Protein AF-A0A3E0NEU6-F1 (afdb_monomer_lite)

Radius of gyration: 16.64 Å; chains: 1; bounding box: 45×37×41 Å

pLDDT: mean 93.15, std 7.24, range [51.16, 98.06]

Foldseek 3Di:
DPPDPVVVVVVVVLVVQQVQLVVLQFQSVVLVVVLVVCVVVCCPDPQNVCVVVVHPRPDCPCVCSRNNNVCVVVVVRGRCVVVVVVVVVVVVD

Secondary structure (DSSP, 8-state):
-TT-HHHHHHHHHHHHHHHHHHHTTB-HHHHHHHHHHHGGGGTTSHHHHHHHTT------TTGGGSHHHHHHH-GGGB--HHHHHHHHHHH--

Sequence (93 aa):
FVGSPKGGRGAAIMYSLLSSAKANGVEPFAWLRDLFTQLPYQRDGEAFAQAHQGAPVSSAELDELLPDRWLQANPACAWKIDEIRRAERKRYE

Structure (mmCIF, N/CA/C/O backbone):
data_AF-A0A3E0NEU6-F1
#
_entry.id   AF-A0A3E0NEU6-F1
#
loop_
_atom_site.group_PDB
_atom_site.id
_atom_site.type_symbol
_atom_site.label_atom_id
_atom_site.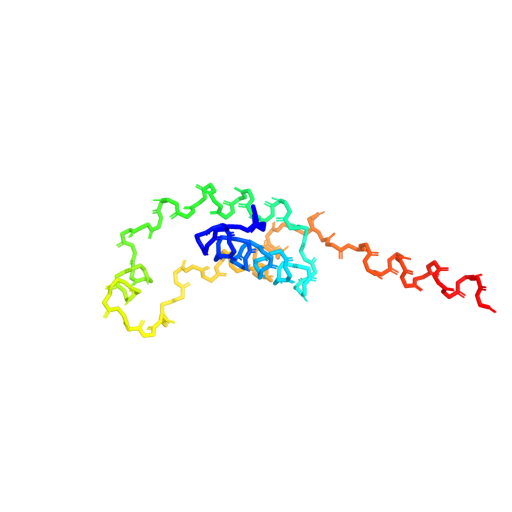label_alt_id
_atom_site.label_comp_id
_atom_site.label_asym_id
_atom_site.label_entity_id
_atom_site.label_seq_id
_atom_site.pdbx_PDB_ins_code
_atom_site.Cartn_x
_atom_site.Cartn_y
_atom_site.Cartn_z
_atom_site.occupancy
_atom_site.B_iso_or_equiv
_atom_site.auth_seq_id
_atom_site.auth_comp_id
_atom_site.auth_asym_id
_atom_site.auth_atom_id
_atom_site.pdbx_PDB_model_num
ATOM 1 N N . PHE A 1 1 ? 0.598 21.603 2.653 1.00 52.72 1 PHE A N 1
ATOM 2 C CA . PHE A 1 1 ? 1.444 20.401 2.834 1.00 52.72 1 PHE A CA 1
ATOM 3 C C . PHE A 1 1 ? 2.613 20.747 3.744 1.00 52.72 1 PHE A C 1
ATOM 5 O O . PHE A 1 1 ? 2.675 20.219 4.844 1.00 52.72 1 PHE A O 1
ATOM 12 N N . VAL A 1 2 ? 3.415 21.754 3.375 1.00 51.16 2 VAL A N 1
ATOM 13 C CA . VAL A 1 2 ? 4.134 22.603 4.343 1.00 51.16 2 VAL A CA 1
ATOM 14 C C . VAL A 1 2 ? 3.117 23.524 5.041 1.00 51.16 2 VAL A C 1
ATOM 16 O O . VAL A 1 2 ? 2.211 24.025 4.375 1.00 51.16 2 VAL A O 1
ATOM 19 N N . GLY A 1 3 ? 3.195 23.661 6.371 1.00 73.69 3 GLY A N 1
ATOM 20 C CA . GLY A 1 3 ? 2.390 24.617 7.155 1.00 73.69 3 GLY A CA 1
ATOM 21 C C . GLY A 1 3 ? 1.233 24.062 8.007 1.00 73.69 3 GLY A C 1
ATOM 22 O O . GLY A 1 3 ? 0.602 24.836 8.716 1.00 73.69 3 GLY A O 1
ATOM 23 N N . SER A 1 4 ? 0.942 22.752 7.996 1.00 88.88 4 SER A N 1
ATOM 24 C CA . SER A 1 4 ? -0.055 22.151 8.909 1.00 88.88 4 SER A CA 1
ATOM 25 C C . SER A 1 4 ? 0.354 20.742 9.355 1.00 88.88 4 SER A C 1
ATOM 27 O O . SER A 1 4 ? 0.585 19.894 8.486 1.00 88.88 4 SER A O 1
ATOM 29 N N . PRO A 1 5 ? 0.371 20.438 10.671 1.00 88.31 5 PRO A N 1
ATOM 30 C CA . PRO A 1 5 ? 0.672 19.098 11.184 1.00 88.31 5 PRO A CA 1
ATOM 31 C C . PRO A 1 5 ? -0.212 17.996 10.586 1.00 88.31 5 PRO A C 1
ATOM 33 O O . PRO A 1 5 ? 0.273 16.912 10.272 1.00 88.31 5 PRO A O 1
ATOM 36 N N . LYS A 1 6 ? -1.502 18.281 10.351 1.00 90.25 6 LYS A N 1
ATOM 37 C CA . LYS A 1 6 ? -2.429 17.332 9.709 1.00 90.25 6 LYS A CA 1
ATOM 38 C C . LYS A 1 6 ? -2.007 17.021 8.272 1.00 90.25 6 LYS A C 1
ATOM 40 O O . LYS A 1 6 ? -2.007 15.860 7.871 1.00 90.25 6 LYS A O 1
ATOM 45 N N . GLY A 1 7 ? -1.596 18.048 7.526 1.00 90.88 7 GLY A N 1
ATOM 46 C CA . GLY A 1 7 ? -1.076 17.895 6.168 1.00 90.88 7 GLY A CA 1
ATOM 47 C C . GLY A 1 7 ? 0.212 17.072 6.131 1.00 90.88 7 GLY A C 1
ATOM 48 O O . GLY A 1 7 ? 0.322 16.165 5.312 1.00 90.88 7 GLY A O 1
ATOM 49 N N . GLY A 1 8 ? 1.143 17.333 7.055 1.00 92.94 8 GLY A N 1
ATOM 50 C CA . GLY A 1 8 ? 2.382 16.559 7.192 1.00 92.94 8 GLY A CA 1
ATOM 51 C C . GLY A 1 8 ? 2.148 15.100 7.602 1.00 92.94 8 GLY A C 1
ATOM 52 O O . GLY A 1 8 ? 2.816 14.201 7.103 1.00 92.94 8 GLY A O 1
ATOM 53 N N . ARG A 1 9 ? 1.154 14.823 8.451 1.00 92.88 9 ARG A N 1
ATOM 54 C CA . ARG A 1 9 ? 0.793 13.441 8.802 1.00 92.88 9 ARG A CA 1
ATOM 55 C C . ARG A 1 9 ? 0.190 12.689 7.614 1.00 92.88 9 ARG A C 1
ATOM 57 O O . ARG A 1 9 ? 0.592 11.563 7.345 1.00 92.88 9 ARG A O 1
ATOM 64 N N . GLY A 1 10 ? -0.741 13.314 6.888 1.00 93.69 10 GLY A N 1
ATOM 65 C CA . GLY A 1 10 ? -1.338 12.717 5.687 1.00 93.69 10 GLY A CA 1
ATOM 66 C C . GLY A 1 10 ? -0.298 12.443 4.597 1.00 93.69 10 GLY A C 1
ATOM 67 O O . GLY A 1 10 ? -0.285 11.364 4.012 1.00 93.69 10 GLY A O 1
ATOM 68 N N . ALA A 1 11 ? 0.629 13.384 4.400 1.00 94.06 11 ALA A N 1
ATOM 69 C CA . ALA A 1 11 ? 1.798 13.231 3.540 1.00 94.06 11 ALA A CA 1
ATOM 70 C C . ALA A 1 11 ? 2.597 11.965 3.844 1.00 94.06 11 ALA A C 1
ATOM 72 O O . ALA A 1 11 ? 2.860 11.164 2.952 1.00 94.06 11 ALA A O 1
ATOM 73 N N . ALA A 1 12 ? 2.988 11.815 5.112 1.00 95.38 12 ALA A N 1
ATOM 74 C CA . ALA A 1 12 ? 3.818 10.713 5.562 1.00 95.38 12 ALA A CA 1
ATOM 75 C C . ALA A 1 12 ? 3.116 9.372 5.330 1.00 95.38 12 ALA A C 1
ATOM 77 O O . ALA A 1 12 ? 3.730 8.461 4.793 1.00 95.38 12 ALA A O 1
ATOM 78 N N . ILE A 1 13 ? 1.818 9.277 5.642 1.00 95.62 13 ILE A N 1
ATOM 79 C CA . ILE A 1 13 ? 1.025 8.063 5.396 1.00 95.62 13 ILE A CA 1
ATOM 80 C C . ILE A 1 13 ? 1.027 7.710 3.903 1.00 95.62 13 ILE A C 1
ATOM 82 O O . ILE A 1 13 ? 1.376 6.589 3.542 1.00 95.62 13 ILE A O 1
ATOM 86 N N . MET A 1 14 ? 0.694 8.665 3.029 1.00 95.81 14 MET A N 1
ATOM 87 C CA . MET A 1 14 ? 0.635 8.406 1.587 1.00 95.81 14 MET A CA 1
ATOM 88 C C . MET A 1 14 ? 1.999 8.025 1.009 1.00 95.81 14 MET A C 1
ATOM 90 O O . MET A 1 14 ? 2.090 7.074 0.237 1.00 95.81 14 MET A O 1
ATOM 94 N N . TYR A 1 15 ? 3.071 8.722 1.393 1.00 96.12 15 TYR A N 1
ATOM 95 C CA . TYR A 1 15 ? 4.413 8.386 0.920 1.00 96.12 15 TYR A CA 1
ATOM 96 C C . TYR A 1 15 ? 4.895 7.031 1.425 1.00 96.12 15 TYR A C 1
ATOM 98 O O . TYR A 1 15 ? 5.528 6.310 0.655 1.00 96.12 15 TYR A O 1
ATOM 106 N N . SER A 1 16 ? 4.563 6.656 2.662 1.00 97.25 16 SER A N 1
ATOM 107 C CA . SER A 1 16 ? 4.854 5.319 3.176 1.00 97.25 16 SER A CA 1
ATOM 108 C C . SER A 1 16 ? 4.173 4.247 2.328 1.00 97.25 16 SER A C 1
ATOM 110 O O . SER A 1 16 ? 4.853 3.336 1.869 1.00 97.25 16 SER A O 1
ATOM 112 N N . LEU A 1 17 ? 2.880 4.396 2.018 1.00 97.31 17 LEU A N 1
ATOM 113 C CA . LEU A 1 17 ? 2.159 3.442 1.167 1.00 97.31 17 LEU A CA 1
ATOM 114 C C . LEU A 1 17 ? 2.753 3.352 -0.248 1.00 97.31 17 LEU A C 1
ATOM 116 O O . LEU A 1 17 ? 2.991 2.258 -0.757 1.00 97.31 17 LEU A O 1
ATOM 120 N N . LEU A 1 18 ? 3.048 4.497 -0.874 1.00 96.69 18 LEU A N 1
ATOM 121 C CA . LEU A 1 18 ? 3.682 4.537 -2.196 1.00 96.69 18 LEU A CA 1
ATOM 122 C C . LEU A 1 18 ? 5.063 3.867 -2.190 1.00 96.69 18 LEU A C 1
ATOM 124 O O . LEU A 1 18 ? 5.422 3.189 -3.152 1.00 96.69 18 LEU A O 1
ATOM 128 N N . SER A 1 19 ? 5.845 4.080 -1.130 1.00 95.94 19 SER A N 1
ATOM 129 C CA . SER A 1 19 ? 7.160 3.463 -0.959 1.00 95.94 19 SER A CA 1
ATOM 130 C C . SER A 1 19 ? 7.041 1.949 -0.788 1.00 95.94 19 SER A C 1
ATOM 132 O O . SER A 1 19 ? 7.744 1.205 -1.467 1.00 95.94 19 SER A O 1
ATOM 134 N N . SER A 1 20 ? 6.100 1.484 0.039 1.00 96.25 20 SER A N 1
ATOM 135 C CA . SER A 1 20 ? 5.820 0.059 0.238 1.00 96.25 20 SER A CA 1
ATOM 136 C C . SER A 1 20 ? 5.418 -0.643 -1.058 1.00 96.25 20 SER A C 1
ATOM 138 O O . SER A 1 20 ? 5.941 -1.719 -1.338 1.00 96.25 20 SER A O 1
ATOM 140 N N . ALA A 1 21 ? 4.557 -0.036 -1.882 1.00 96.94 21 ALA A N 1
ATOM 141 C CA . ALA A 1 21 ? 4.178 -0.599 -3.180 1.00 96.94 21 ALA A CA 1
ATOM 142 C C . ALA A 1 21 ? 5.402 -0.806 -4.088 1.00 96.94 21 ALA A C 1
ATOM 144 O O . ALA A 1 21 ? 5.641 -1.908 -4.579 1.00 96.94 21 ALA A O 1
ATOM 145 N N . LYS A 1 22 ? 6.236 0.233 -4.233 1.00 95.50 22 LYS A N 1
ATOM 146 C CA . LYS A 1 22 ? 7.458 0.176 -5.053 1.00 95.50 22 LYS A CA 1
ATOM 147 C C . LYS A 1 22 ? 8.465 -0.840 -4.526 1.00 95.50 22 LYS A C 1
ATOM 149 O O . LYS A 1 22 ? 9.047 -1.574 -5.316 1.00 95.50 22 LYS A O 1
ATOM 154 N N . ALA A 1 23 ? 8.656 -0.900 -3.207 1.00 95.19 23 ALA A N 1
ATOM 155 C CA . ALA A 1 23 ? 9.561 -1.854 -2.569 1.00 95.19 23 ALA A CA 1
ATOM 156 C C . ALA A 1 23 ? 9.146 -3.314 -2.817 1.00 95.19 23 ALA A C 1
ATOM 158 O O . ALA A 1 23 ? 10.008 -4.183 -2.898 1.00 95.19 23 ALA A O 1
ATOM 159 N N . ASN A 1 24 ? 7.845 -3.564 -2.996 1.00 95.88 24 ASN A N 1
ATOM 160 C CA . ASN A 1 24 ? 7.293 -4.868 -3.367 1.00 95.88 24 ASN A CA 1
ATOM 161 C C . ASN A 1 24 ? 7.150 -5.059 -4.891 1.00 95.88 24 ASN A C 1
ATOM 163 O O . ASN A 1 24 ? 6.543 -6.029 -5.333 1.00 95.88 24 ASN A O 1
ATOM 167 N N . GLY A 1 25 ? 7.689 -4.150 -5.711 1.00 96.00 25 GLY A N 1
ATOM 168 C CA . GLY A 1 25 ? 7.640 -4.261 -7.170 1.00 96.00 25 GLY A CA 1
ATOM 169 C C . GLY A 1 25 ? 6.244 -4.066 -7.767 1.00 96.00 25 GLY A C 1
ATOM 170 O O . GLY A 1 25 ? 5.981 -4.554 -8.8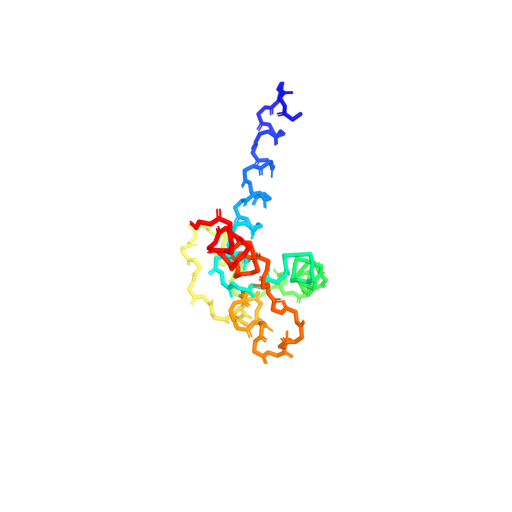63 1.00 96.00 25 GLY A O 1
ATOM 171 N N . VAL A 1 26 ? 5.352 -3.348 -7.082 1.00 97.75 26 VAL A N 1
ATOM 172 C CA . VAL A 1 26 ? 3.960 -3.125 -7.503 1.00 97.75 26 VAL A CA 1
ATOM 173 C C . VAL A 1 26 ? 3.766 -1.709 -8.023 1.00 97.75 26 VAL A C 1
ATOM 175 O O . VAL A 1 26 ? 4.282 -0.751 -7.443 1.00 97.75 26 VAL A O 1
ATOM 178 N N . GLU A 1 27 ? 3.004 -1.557 -9.109 1.00 97.19 27 GLU A N 1
ATOM 179 C CA . GLU A 1 27 ? 2.598 -0.250 -9.621 1.00 97.19 27 GLU A CA 1
ATOM 180 C C . GLU A 1 27 ? 1.702 0.456 -8.581 1.00 97.19 27 GLU A C 1
ATOM 182 O O . GLU A 1 27 ? 0.603 -0.029 -8.286 1.00 97.19 27 GLU A O 1
ATOM 187 N N . PRO A 1 28 ? 2.155 1.578 -7.984 1.00 97.12 28 PRO A N 1
ATOM 188 C CA . PRO A 1 28 ? 1.496 2.131 -6.805 1.00 97.12 28 PRO A CA 1
ATOM 189 C C . PRO A 1 28 ? 0.066 2.609 -7.039 1.00 97.12 28 PRO A C 1
ATOM 191 O O . PRO A 1 28 ? -0.760 2.492 -6.136 1.00 97.12 28 PRO A O 1
ATOM 194 N N . PHE A 1 29 ? -0.239 3.173 -8.210 1.00 96.62 29 PHE A N 1
ATOM 195 C CA . PHE A 1 29 ? -1.577 3.689 -8.479 1.00 96.62 29 PHE A CA 1
ATOM 196 C C . PHE A 1 29 ? -2.599 2.556 -8.611 1.00 96.62 29 PHE A C 1
ATOM 198 O O . PHE A 1 29 ? -3.658 2.619 -7.987 1.00 96.62 29 PHE A O 1
ATOM 205 N N . ALA A 1 30 ? -2.280 1.511 -9.373 1.00 97.75 30 ALA A N 1
ATOM 206 C CA . ALA A 1 30 ? -3.134 0.351 -9.584 1.00 97.75 30 ALA A CA 1
ATOM 207 C C . ALA A 1 30 ? -3.466 -0.346 -8.262 1.00 97.75 30 ALA A C 1
ATOM 209 O O . ALA A 1 30 ? -4.646 -0.585 -7.995 1.00 97.75 30 ALA A O 1
ATOM 210 N N . TRP A 1 31 ? -2.451 -0.585 -7.425 1.00 98.06 31 TRP A N 1
ATOM 211 C CA . TRP A 1 31 ? -2.642 -1.198 -6.112 1.00 98.06 31 TRP A CA 1
ATOM 212 C C . TRP A 1 31 ? -3.460 -0.312 -5.173 1.00 98.06 31 TRP A C 1
ATOM 214 O O . TRP A 1 31 ? -4.460 -0.772 -4.637 1.00 98.06 31 TRP A O 1
ATOM 224 N N . LEU A 1 32 ? -3.111 0.972 -5.008 1.00 98.06 32 LEU A N 1
ATOM 225 C CA . LEU A 1 32 ? -3.851 1.861 -4.100 1.00 98.06 32 LEU A CA 1
ATOM 226 C C . LEU A 1 32 ? -5.305 2.066 -4.523 1.00 98.06 32 LEU A C 1
ATOM 228 O O . LEU A 1 32 ? -6.187 2.146 -3.669 1.00 98.06 32 LEU A O 1
A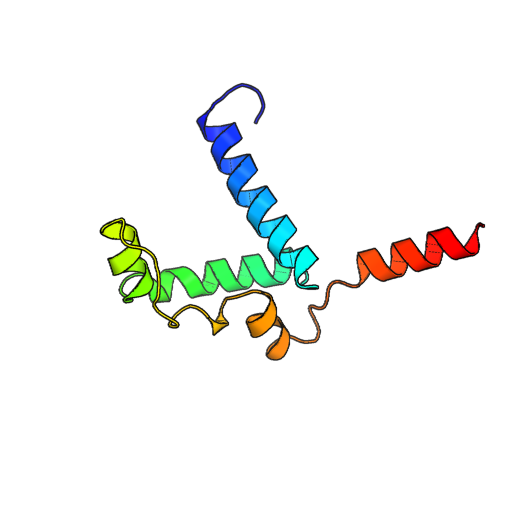TOM 232 N N . ARG A 1 33 ? -5.568 2.152 -5.830 1.00 98.00 33 ARG A N 1
ATOM 233 C CA . ARG A 1 33 ? -6.930 2.248 -6.361 1.00 98.00 33 ARG A CA 1
ATOM 234 C C . ARG A 1 33 ? -7.751 1.022 -5.969 1.00 98.00 33 ARG A C 1
ATOM 236 O O . ARG A 1 33 ? -8.881 1.182 -5.515 1.00 98.00 33 ARG A O 1
ATOM 243 N N . ASP A 1 34 ? -7.204 -0.175 -6.162 1.00 97.69 34 ASP A N 1
ATOM 244 C CA . ASP A 1 34 ? -7.922 -1.408 -5.840 1.00 97.69 34 ASP A CA 1
ATOM 245 C C . ASP A 1 34 ? -8.063 -1.596 -4.324 1.00 97.69 34 ASP A C 1
ATOM 247 O O . ASP A 1 34 ? -9.168 -1.791 -3.824 1.00 97.69 34 ASP A O 1
ATOM 251 N N . LEU A 1 35 ? -6.984 -1.365 -3.568 1.00 96.75 35 LEU A N 1
ATOM 252 C CA . LEU A 1 35 ? -6.991 -1.358 -2.106 1.00 96.75 35 LEU A CA 1
ATOM 253 C C . LEU A 1 35 ? -8.101 -0.454 -1.556 1.00 96.75 35 LEU A C 1
ATOM 255 O O . LEU A 1 35 ? -8.923 -0.908 -0.769 1.00 96.75 35 LEU A O 1
ATOM 259 N N . PHE A 1 36 ? -8.178 0.811 -1.983 1.00 96.50 36 PHE A N 1
ATOM 260 C CA . PHE A 1 36 ? -9.217 1.732 -1.506 1.00 96.50 36 PHE A CA 1
ATOM 261 C C . PHE A 1 36 ? -10.623 1.410 -2.020 1.00 96.50 36 PHE A C 1
ATOM 263 O O . PHE A 1 36 ? -11.595 1.874 -1.425 1.00 96.50 36 PHE A O 1
ATOM 270 N N . THR A 1 37 ? -10.746 0.605 -3.076 1.00 97.44 37 THR A N 1
ATOM 271 C CA . THR A 1 37 ? -12.036 0.080 -3.539 1.00 97.44 37 THR A CA 1
ATOM 272 C C . THR A 1 37 ? -12.506 -1.072 -2.653 1.00 97.44 37 THR A C 1
ATOM 274 O O . THR A 1 37 ? -13.683 -1.129 -2.311 1.00 97.44 37 THR A O 1
ATOM 277 N N . GLN A 1 38 ? -11.599 -1.962 -2.245 1.00 96.00 38 GLN A N 1
ATOM 278 C CA . GLN A 1 38 ? -11.931 -3.169 -1.483 1.00 96.00 38 GLN A CA 1
ATOM 279 C C . GLN A 1 38 ? -12.020 -2.932 0.028 1.00 96.00 38 GLN A C 1
ATOM 281 O O . GLN A 1 38 ? -12.893 -3.482 0.696 1.00 96.00 38 GLN A O 1
ATOM 286 N N . LEU A 1 39 ? -11.156 -2.074 0.575 1.00 94.50 39 LEU A N 1
ATOM 287 C CA . LEU A 1 39 ? -11.026 -1.854 2.016 1.00 94.50 39 LEU A CA 1
ATOM 288 C C . LEU A 1 39 ? -12.342 -1.469 2.728 1.00 94.50 39 LEU A C 1
ATOM 290 O O . LEU A 1 39 ? -12.570 -1.965 3.832 1.00 94.50 39 LEU A O 1
ATOM 294 N N . PRO A 1 40 ? -13.244 -0.643 2.150 1.00 95.31 40 PRO A N 1
ATOM 295 C CA . PRO A 1 40 ? -14.529 -0.333 2.776 1.00 95.31 40 PRO A CA 1
ATOM 296 C C . PRO A 1 40 ? -15.420 -1.551 3.047 1.00 95.31 40 PRO A C 1
ATOM 298 O O . PRO A 1 40 ? -16.211 -1.500 3.985 1.00 95.31 40 PRO A O 1
ATOM 301 N N . TYR A 1 41 ? -15.280 -2.631 2.274 1.00 94.81 41 TYR A N 1
ATOM 302 C CA . TYR A 1 41 ? -16.054 -3.863 2.452 1.00 94.81 41 TYR A CA 1
ATOM 303 C C . TYR A 1 41 ? -15.513 -4.763 3.571 1.00 94.81 41 TYR A C 1
ATOM 305 O O . TYR A 1 41 ? -16.195 -5.696 3.972 1.00 94.81 41 TYR A O 1
ATOM 313 N N . GLN A 1 42 ? -14.319 -4.472 4.098 1.00 93.00 42 GLN A N 1
ATOM 314 C CA . GLN A 1 42 ? -13.658 -5.260 5.147 1.00 93.00 42 GLN A CA 1
ATOM 315 C C . GLN A 1 42 ? -13.746 -4.608 6.538 1.00 93.00 42 GLN A C 1
ATOM 317 O O . GLN A 1 42 ? -13.139 -5.085 7.493 1.00 93.00 42 GLN A O 1
ATOM 322 N N . ARG A 1 43 ? -14.468 -3.485 6.670 1.00 91.81 43 ARG A N 1
ATOM 323 C CA . ARG A 1 43 ? -14.443 -2.621 7.870 1.00 91.81 43 ARG A CA 1
ATOM 324 C C . ARG A 1 43 ? -14.949 -3.280 9.148 1.00 91.81 43 ARG A C 1
ATOM 326 O O . ARG A 1 43 ? -14.555 -2.841 10.225 1.00 91.81 43 ARG A O 1
ATOM 333 N N . ASP A 1 44 ? -15.795 -4.291 9.011 1.00 94.31 44 ASP A N 1
ATOM 334 C CA . ASP A 1 44 ? -16.368 -5.035 10.133 1.00 94.31 44 ASP A CA 1
ATOM 335 C C . ASP A 1 44 ? -15.553 -6.302 10.471 1.00 94.31 44 ASP A C 1
ATOM 337 O O . ASP A 1 44 ? -15.942 -7.064 11.354 1.00 94.31 44 ASP A O 1
ATOM 341 N N . GLY A 1 45 ? -14.427 -6.528 9.779 1.00 94.75 45 GLY A N 1
ATOM 342 C CA . GLY A 1 45 ? -13.533 -7.668 9.989 1.00 94.75 45 GLY A CA 1
ATOM 343 C C . GLY A 1 45 ? -12.679 -7.571 11.257 1.00 94.75 45 GLY A C 1
ATOM 344 O O . GLY A 1 45 ? -12.527 -6.508 11.875 1.00 94.75 45 GLY A O 1
ATOM 345 N N . GLU A 1 46 ? -12.071 -8.696 11.627 1.00 95.69 46 GLU A N 1
ATOM 346 C CA . GLU A 1 46 ? -11.209 -8.842 12.800 1.00 95.69 46 GLU A CA 1
ATOM 347 C C . GLU A 1 46 ? -10.035 -7.851 12.796 1.00 95.69 46 GLU A C 1
ATOM 349 O O . GLU A 1 46 ? -9.740 -7.239 13.826 1.00 95.69 46 GLU A O 1
ATOM 354 N N . ALA A 1 47 ? -9.398 -7.621 11.644 1.00 94.69 47 ALA A N 1
ATOM 355 C CA . ALA A 1 47 ? -8.263 -6.705 11.533 1.00 94.69 47 ALA A CA 1
ATOM 356 C C . ALA A 1 47 ? -8.616 -5.274 11.989 1.00 94.69 47 ALA A C 1
ATOM 358 O O . ALA A 1 47 ? -7.851 -4.623 12.709 1.00 94.69 47 ALA A O 1
ATOM 359 N N . PHE A 1 48 ? -9.803 -4.786 11.614 1.00 94.81 48 PHE A N 1
ATOM 360 C CA . PHE A 1 48 ? -10.287 -3.469 12.028 1.00 94.81 48 PHE A CA 1
ATOM 361 C C . PHE A 1 48 ? -10.721 -3.447 13.493 1.00 94.81 48 PHE A C 1
ATOM 363 O O . PHE A 1 48 ? -10.463 -2.455 14.180 1.00 94.81 48 PHE A O 1
ATOM 370 N N . ALA A 1 49 ? -11.321 -4.530 13.992 1.00 95.62 49 ALA A N 1
ATOM 371 C CA . ALA A 1 49 ? -11.663 -4.659 15.404 1.00 95.62 49 ALA A CA 1
ATOM 372 C C . ALA A 1 49 ? -10.409 -4.594 16.299 1.00 95.62 49 ALA A C 1
ATOM 374 O O . ALA A 1 49 ? -10.383 -3.821 17.260 1.00 95.62 49 ALA A O 1
ATOM 375 N N . GLN A 1 50 ? -9.345 -5.326 15.942 1.00 95.56 50 GLN A N 1
ATOM 376 C CA . GLN A 1 50 ? -8.048 -5.304 16.633 1.00 95.56 50 GLN A CA 1
ATOM 377 C C . GLN A 1 50 ? -7.440 -3.893 16.629 1.00 95.56 50 GLN A C 1
ATOM 379 O O . GLN A 1 50 ? -7.082 -3.359 17.683 1.00 95.56 50 GLN A O 1
ATOM 384 N N . ALA A 1 51 ? -7.404 -3.244 15.459 1.00 93.81 51 ALA A N 1
ATOM 385 C CA . ALA A 1 51 ? -6.880 -1.887 15.320 1.00 93.81 51 ALA A CA 1
ATOM 386 C C . ALA A 1 51 ? -7.673 -0.857 16.148 1.00 93.81 51 ALA A C 1
ATOM 388 O O . ALA A 1 51 ? -7.076 0.025 16.767 1.00 93.81 51 ALA A O 1
ATOM 389 N N . HIS A 1 52 ? -9.006 -0.967 16.196 1.00 94.44 52 HIS A N 1
ATOM 390 C CA . HIS A 1 52 ? -9.862 -0.070 16.981 1.00 94.44 52 HIS A CA 1
ATOM 391 C C . HIS A 1 52 ? -9.610 -0.190 18.491 1.00 94.44 52 HIS A C 1
ATOM 393 O O . HIS A 1 52 ? -9.696 0.800 19.215 1.00 94.44 52 HIS A O 1
ATOM 399 N N . GLN A 1 53 ? -9.250 -1.387 18.954 1.00 95.69 53 GLN A N 1
ATOM 400 C CA . GLN A 1 53 ? -8.887 -1.659 20.347 1.00 95.69 53 GLN A CA 1
ATOM 401 C C . GLN A 1 53 ? -7.435 -1.270 20.676 1.00 95.69 53 GLN A C 1
ATOM 403 O O . GLN A 1 53 ? -7.023 -1.359 21.831 1.00 95.69 53 GLN A O 1
ATOM 408 N N . GLY A 1 54 ? -6.646 -0.845 19.681 1.00 94.38 54 GLY A N 1
ATOM 409 C CA . GLY A 1 54 ? -5.220 -0.557 19.845 1.00 94.38 54 GLY A CA 1
ATOM 410 C C . GLY A 1 54 ? -4.354 -1.807 20.037 1.00 94.38 54 GLY A C 1
ATOM 411 O O . GLY A 1 54 ? -3.199 -1.687 20.446 1.00 94.38 54 GLY A O 1
ATOM 412 N N . ALA A 1 55 ? -4.894 -2.996 19.755 1.00 94.44 55 ALA A N 1
ATOM 413 C CA . ALA A 1 55 ? -4.141 -4.240 19.770 1.00 94.44 55 ALA A CA 1
ATOM 414 C C . ALA A 1 55 ? -3.271 -4.357 18.501 1.00 94.44 55 ALA A C 1
ATOM 416 O O . ALA A 1 55 ? -3.616 -3.786 17.461 1.00 94.44 55 ALA A O 1
ATOM 417 N N . PRO A 1 56 ? -2.148 -5.099 18.546 1.00 94.94 56 PRO A N 1
ATOM 418 C CA . PRO A 1 56 ? -1.438 -5.490 17.335 1.00 94.94 56 PRO A CA 1
ATOM 419 C C . PRO A 1 56 ? -2.383 -6.213 16.371 1.00 94.94 56 PRO A C 1
ATOM 421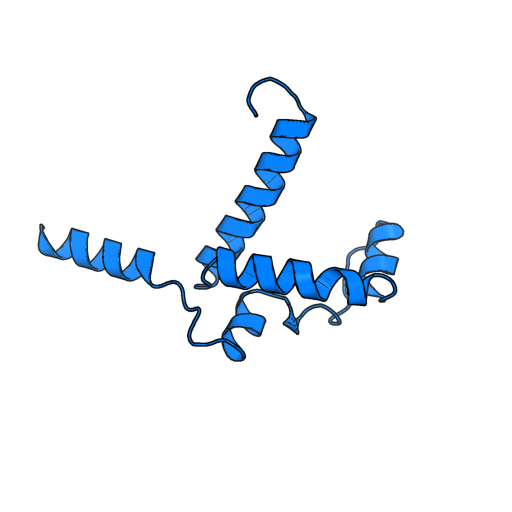 O O . PRO A 1 56 ? -3.115 -7.110 16.784 1.00 94.94 56 PRO A O 1
ATOM 424 N N . VAL A 1 57 ? -2.358 -5.828 15.095 1.00 93.38 57 VAL A N 1
ATOM 425 C CA . VAL A 1 57 ? -3.151 -6.504 14.064 1.00 93.38 57 VAL A CA 1
ATOM 426 C C . VAL A 1 57 ? -2.428 -7.791 13.669 1.00 93.38 57 VAL A C 1
ATOM 428 O O . VAL A 1 57 ? -1.340 -7.728 13.097 1.00 93.38 57 VAL A O 1
ATOM 431 N N . SER A 1 58 ? -3.007 -8.943 14.011 1.00 94.06 58 SER A N 1
ATOM 432 C CA . SER A 1 58 ? -2.493 -10.280 13.668 1.00 94.06 58 SER A CA 1
ATOM 433 C C . SER A 1 58 ? -3.433 -11.083 12.767 1.00 94.06 58 SER A C 1
ATOM 435 O O . SER A 1 58 ? -3.092 -12.200 12.388 1.00 94.06 58 SER A O 1
ATOM 437 N N . SER A 1 59 ? -4.617 -10.546 12.459 1.00 93.56 59 SER A N 1
ATOM 438 C CA . SER A 1 59 ? -5.540 -11.134 11.483 1.00 93.56 59 SER A CA 1
ATOM 439 C C . SER A 1 59 ? -4.915 -11.164 10.082 1.00 93.56 59 SER A C 1
ATOM 441 O O . SER A 1 59 ? -4.310 -10.183 9.651 1.00 93.56 59 SER A O 1
ATOM 443 N N . ALA A 1 60 ? -5.114 -12.277 9.372 1.00 94.81 60 ALA A N 1
ATOM 444 C CA . ALA A 1 60 ? -4.696 -12.474 7.981 1.00 94.81 60 ALA A CA 1
ATOM 445 C C . ALA A 1 60 ? -5.775 -12.052 6.958 1.00 94.81 60 ALA A C 1
ATOM 447 O O . ALA A 1 60 ? -5.593 -12.219 5.755 1.00 94.81 60 ALA A O 1
ATOM 448 N N . GLU A 1 61 ? -6.922 -11.516 7.399 1.00 94.69 61 GLU A N 1
ATOM 449 C CA . GLU A 1 61 ? -8.062 -11.182 6.521 1.00 94.69 61 GLU A CA 1
ATOM 450 C C . GLU A 1 61 ? -7.711 -10.201 5.395 1.00 94.69 61 GLU A C 1
ATOM 452 O O . GLU A 1 61 ? -8.347 -10.204 4.342 1.00 94.69 61 GLU A O 1
ATOM 457 N N . LEU A 1 62 ? -6.720 -9.337 5.623 1.00 94.19 62 LEU A N 1
ATOM 458 C CA . LEU A 1 62 ? -6.293 -8.320 4.664 1.00 94.19 62 LEU A CA 1
ATOM 459 C C . LEU A 1 62 ? -5.027 -8.725 3.899 1.00 94.19 62 LEU A C 1
ATOM 461 O O . LEU A 1 62 ? -4.523 -7.915 3.120 1.00 94.19 62 LEU A O 1
ATOM 465 N N . ASP A 1 63 ? -4.516 -9.946 4.089 1.00 95.00 63 ASP A N 1
ATOM 466 C CA . ASP A 1 63 ? -3.255 -10.385 3.485 1.00 95.00 63 ASP A CA 1
ATOM 467 C C . ASP A 1 63 ? -3.315 -10.341 1.956 1.00 95.00 63 ASP A C 1
ATOM 469 O O . ASP A 1 63 ? -2.370 -9.888 1.318 1.00 95.00 63 ASP A O 1
ATOM 473 N N . GLU A 1 64 ? -4.452 -10.698 1.356 1.00 94.75 64 GLU A N 1
ATOM 474 C CA . GLU A 1 64 ? -4.657 -10.626 -0.100 1.00 94.75 64 GLU A CA 1
ATOM 475 C C . GLU A 1 64 ? -4.590 -9.190 -0.652 1.00 94.75 64 GLU A C 1
ATOM 477 O O . GLU A 1 64 ? -4.347 -8.978 -1.841 1.00 94.75 64 GLU A O 1
ATOM 482 N N . LEU A 1 65 ? -4.769 -8.184 0.211 1.00 95.25 65 LEU A N 1
ATOM 483 C CA . LEU A 1 65 ? -4.634 -6.772 -0.142 1.00 95.25 65 LEU A CA 1
ATOM 484 C C . LEU A 1 65 ? -3.199 -6.251 0.036 1.00 95.25 65 LEU A C 1
ATOM 486 O O . LEU A 1 65 ? -2.908 -5.124 -0.384 1.00 95.25 65 LEU A O 1
ATOM 490 N N . LEU A 1 66 ? -2.293 -7.031 0.640 1.00 95.31 66 LEU A N 1
ATOM 491 C CA . LEU A 1 66 ? -0.876 -6.679 0.725 1.00 95.31 66 LEU A CA 1
ATOM 492 C C . LEU A 1 66 ? -0.274 -6.605 -0.682 1.00 95.31 66 LEU A C 1
ATOM 494 O O . LEU A 1 66 ? -0.629 -7.402 -1.548 1.00 95.31 66 LEU A O 1
ATOM 498 N N . PRO A 1 67 ? 0.645 -5.661 -0.940 1.00 97.38 67 PRO A N 1
ATOM 499 C CA . PRO A 1 67 ? 1.116 -5.385 -2.293 1.00 97.38 67 PRO A CA 1
ATOM 500 C C . PRO A 1 67 ? 1.735 -6.619 -2.971 1.00 97.38 67 PRO A C 1
ATOM 502 O O . PRO A 1 67 ? 1.442 -6.891 -4.133 1.00 97.38 67 PRO A O 1
ATOM 505 N N . ASP A 1 68 ? 2.549 -7.398 -2.258 1.00 95.50 68 ASP A N 1
ATOM 506 C CA . ASP A 1 68 ? 3.202 -8.590 -2.807 1.00 95.50 68 ASP A CA 1
ATOM 507 C C . ASP A 1 68 ? 2.218 -9.735 -3.099 1.00 95.50 68 ASP A C 1
ATOM 509 O O . ASP A 1 68 ? 2.384 -10.434 -4.099 1.00 95.50 68 ASP A O 1
ATOM 513 N N . ARG A 1 69 ? 1.193 -9.928 -2.255 1.00 97.00 69 ARG A N 1
ATOM 514 C CA . ARG A 1 69 ? 0.117 -10.908 -2.482 1.00 97.00 69 ARG A CA 1
ATOM 515 C C . ARG A 1 69 ? -0.775 -10.470 -3.636 1.00 97.00 69 ARG A C 1
ATOM 517 O O . ARG A 1 69 ? -0.951 -11.211 -4.600 1.00 97.00 69 ARG A O 1
ATOM 524 N N . TRP A 1 70 ? -1.228 -9.222 -3.603 1.00 97.75 70 TRP A N 1
ATOM 525 C CA . TRP A 1 70 ? -2.066 -8.617 -4.630 1.00 97.75 70 TRP A CA 1
ATOM 526 C C . TRP A 1 70 ? -1.438 -8.697 -6.028 1.00 97.75 70 TRP A C 1
ATOM 528 O O . TRP A 1 70 ? -2.129 -8.968 -7.015 1.00 97.75 70 TRP A O 1
ATOM 538 N N . LEU A 1 71 ? -0.116 -8.510 -6.132 1.00 97.56 71 LEU A N 1
ATOM 539 C CA . LEU A 1 71 ? 0.610 -8.610 -7.399 1.00 97.56 71 LEU A CA 1
ATOM 540 C C . LEU A 1 71 ? 0.549 -10.017 -8.010 1.00 97.56 71 LEU A C 1
ATOM 542 O O . LEU A 1 71 ? 0.560 -10.137 -9.234 1.00 97.56 71 LEU A O 1
ATOM 546 N N . GLN A 1 72 ? 0.447 -11.074 -7.199 1.00 96.75 72 GLN A N 1
ATOM 547 C CA . GLN A 1 72 ? 0.327 -12.450 -7.703 1.00 96.75 72 GLN A CA 1
ATOM 548 C C . GLN A 1 72 ? -0.973 -12.640 -8.490 1.00 96.75 72 GLN A C 1
ATOM 550 O O . GLN A 1 72 ? -0.969 -13.298 -9.529 1.00 96.75 72 GLN A O 1
ATOM 555 N N . ALA A 1 73 ? -2.060 -12.004 -8.044 1.00 96.25 73 ALA A N 1
ATOM 556 C CA . ALA A 1 73 ? -3.327 -11.965 -8.770 1.00 96.25 73 ALA A CA 1
ATOM 557 C C . ALA A 1 73 ? -3.322 -10.956 -9.939 1.00 96.25 73 ALA A C 1
ATOM 559 O O . ALA A 1 73 ? -4.099 -11.100 -10.882 1.00 96.25 73 ALA A O 1
ATOM 560 N N . ASN A 1 74 ? -2.432 -9.955 -9.911 1.00 96.81 74 ASN A N 1
ATOM 561 C CA . ASN A 1 74 ? -2.379 -8.847 -10.871 1.00 96.81 74 ASN A CA 1
ATOM 562 C C . ASN A 1 74 ? -0.989 -8.681 -11.524 1.00 96.81 74 ASN A C 1
ATOM 564 O O . ASN A 1 74 ? -0.406 -7.592 -11.476 1.00 96.81 74 ASN A O 1
ATOM 568 N N . PRO A 1 75 ? -0.438 -9.709 -12.197 1.00 96.12 75 PRO A N 1
ATOM 569 C CA . PRO A 1 75 ? 0.958 -9.706 -12.653 1.00 96.12 75 PRO A CA 1
ATOM 570 C C . PRO A 1 75 ? 1.273 -8.622 -13.698 1.00 96.12 75 PRO A C 1
ATOM 572 O O . PRO A 1 75 ? 2.427 -8.221 -13.862 1.00 96.12 75 PRO A O 1
ATOM 575 N N . ALA A 1 76 ? 0.257 -8.113 -14.401 1.00 96.31 76 ALA A N 1
ATOM 576 C CA . ALA A 1 76 ? 0.407 -7.016 -15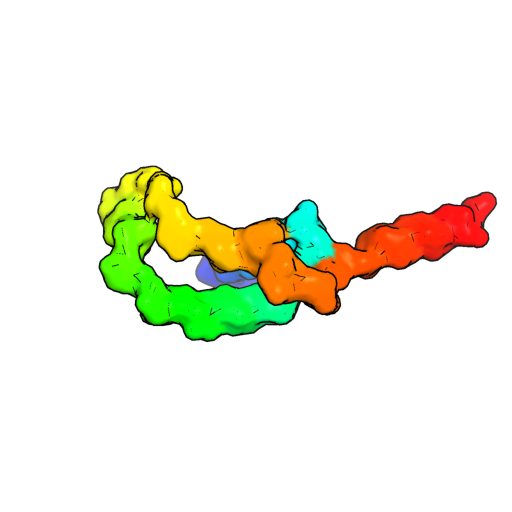.356 1.00 96.31 76 ALA A CA 1
ATOM 577 C C . ALA A 1 76 ? 0.776 -5.675 -14.689 1.00 96.31 76 ALA A C 1
ATOM 579 O O . ALA A 1 76 ? 1.312 -4.789 -15.351 1.00 96.31 76 ALA A O 1
ATOM 580 N N . CYS A 1 77 ? 0.527 -5.527 -13.386 1.00 96.44 77 CYS A N 1
ATOM 581 C CA . CYS A 1 77 ? 0.770 -4.307 -12.619 1.00 96.44 77 CYS A CA 1
ATOM 582 C C . CYS A 1 77 ? 2.159 -4.277 -11.956 1.00 96.44 77 CYS A C 1
ATOM 584 O O . CYS A 1 77 ? 2.354 -3.583 -10.960 1.00 96.44 77 CYS A O 1
ATOM 586 N N . ALA A 1 78 ? 3.135 -5.014 -12.488 1.00 95.75 78 ALA A N 1
ATOM 587 C CA . ALA A 1 78 ? 4.503 -5.003 -11.977 1.00 95.75 78 ALA A CA 1
ATOM 588 C C . ALA A 1 78 ? 5.216 -3.661 -12.250 1.00 95.75 78 ALA A C 1
ATOM 590 O O . ALA A 1 78 ? 5.270 -3.172 -13.382 1.00 95.75 78 ALA A O 1
ATOM 591 N N . TRP A 1 79 ? 5.831 -3.087 -11.216 1.00 93.81 79 TRP A N 1
ATOM 592 C CA . TRP A 1 79 ? 6.640 -1.872 -11.283 1.00 93.81 79 TRP A CA 1
ATOM 593 C C . TRP A 1 79 ? 8.060 -2.174 -11.765 1.00 93.81 79 TRP A C 1
ATOM 595 O O . TRP A 1 79 ? 8.908 -2.641 -11.011 1.00 93.81 79 TRP A O 1
ATOM 605 N N . LYS A 1 80 ? 8.338 -1.853 -13.031 1.00 90.88 80 LYS A N 1
ATOM 606 C CA . LYS A 1 80 ? 9.644 -2.109 -13.675 1.00 90.88 80 LYS A CA 1
ATOM 607 C C . LYS A 1 80 ? 10.503 -0.860 -13.857 1.00 90.88 80 LYS A C 1
ATOM 609 O O . LYS A 1 80 ? 11.605 -0.925 -14.394 1.00 90.88 80 LYS A O 1
ATOM 614 N N . ILE A 1 81 ? 10.015 0.300 -13.421 1.00 89.25 81 ILE A N 1
ATOM 615 C CA . ILE A 1 81 ? 10.686 1.586 -13.654 1.00 89.25 81 ILE A CA 1
ATOM 616 C C . ILE A 1 81 ? 12.082 1.623 -13.023 1.00 89.25 81 ILE A C 1
ATOM 618 O O . ILE A 1 81 ? 13.002 2.171 -13.625 1.00 89.25 81 ILE A O 1
ATOM 622 N N . ASP A 1 82 ? 12.274 1.031 -11.844 1.00 83.75 82 ASP A N 1
ATOM 623 C CA . ASP A 1 82 ? 13.587 1.050 -11.191 1.00 83.75 82 ASP A CA 1
ATOM 624 C C . ASP A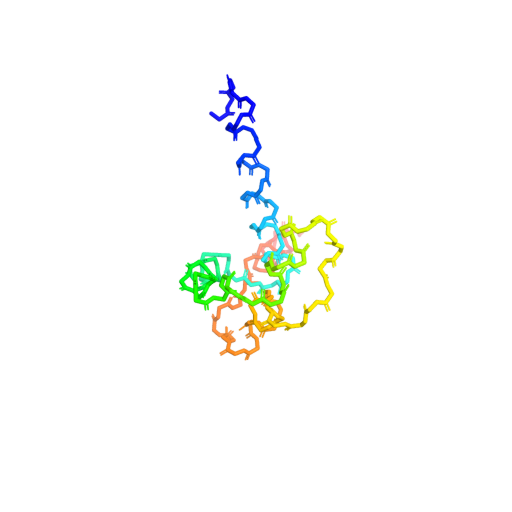 1 82 ? 14.611 0.156 -11.903 1.00 83.75 82 ASP A C 1
ATOM 626 O O . ASP A 1 82 ? 15.796 0.497 -11.948 1.00 83.75 82 ASP A O 1
ATOM 630 N N . GLU A 1 83 ? 14.158 -0.933 -12.528 1.00 86.56 83 GLU A N 1
ATOM 631 C CA . GLU A 1 83 ? 14.980 -1.781 -13.396 1.00 86.56 83 GLU A CA 1
ATOM 632 C C . GLU A 1 83 ? 15.365 -1.041 -14.677 1.00 86.56 83 GLU A C 1
ATOM 634 O O . GLU A 1 83 ? 16.550 -0.975 -15.005 1.00 86.56 83 GLU A O 1
ATOM 639 N N . ILE A 1 84 ? 14.388 -0.415 -15.346 1.00 89.12 84 ILE A N 1
ATOM 640 C CA . ILE A 1 84 ? 14.600 0.386 -16.560 1.00 89.12 84 ILE A CA 1
ATOM 641 C C . ILE A 1 84 ? 15.622 1.490 -16.281 1.00 89.12 84 ILE A C 1
ATOM 643 O O . ILE A 1 84 ? 16.649 1.570 -16.950 1.00 89.12 84 ILE A O 1
ATOM 647 N N . ARG A 1 85 ? 15.418 2.273 -15.216 1.00 88.88 85 ARG A N 1
ATOM 648 C CA . ARG A 1 85 ? 16.334 3.352 -14.819 1.00 88.88 85 ARG A CA 1
ATOM 649 C C . ARG A 1 85 ? 17.735 2.842 -14.485 1.00 88.88 85 ARG A C 1
ATOM 651 O O . ARG A 1 85 ? 18.721 3.542 -14.705 1.00 88.88 85 ARG A O 1
ATOM 658 N N . ARG A 1 86 ? 17.848 1.649 -13.892 1.00 87.69 86 ARG A N 1
ATOM 659 C CA . ARG A 1 86 ? 19.146 1.025 -13.590 1.00 87.69 86 ARG A CA 1
ATOM 660 C C . ARG A 1 86 ? 19.854 0.577 -14.867 1.00 87.69 86 ARG A C 1
ATOM 662 O O . ARG A 1 86 ? 21.064 0.760 -14.959 1.00 87.69 86 ARG A O 1
ATOM 669 N N . ALA A 1 87 ? 19.121 0.021 -15.828 1.00 91.38 87 ALA A N 1
ATOM 670 C CA . ALA A 1 87 ? 19.652 -0.356 -17.133 1.00 91.38 87 ALA A CA 1
ATOM 671 C C . ALA A 1 87 ? 20.095 0.872 -17.945 1.00 91.38 87 ALA A C 1
ATOM 673 O O . ALA A 1 87 ? 21.164 0.847 -18.547 1.00 91.38 87 ALA A O 1
ATOM 674 N N . GLU A 1 88 ? 19.325 1.962 -17.901 1.00 92.19 88 GLU A N 1
ATOM 675 C CA . GLU A 1 88 ? 19.672 3.233 -18.543 1.00 92.19 88 GLU A CA 1
ATOM 676 C C . GLU A 1 88 ? 20.988 3.802 -18.009 1.00 92.19 88 GLU A C 1
ATOM 678 O O . GLU A 1 88 ? 21.859 4.126 -18.805 1.00 92.19 88 GLU A O 1
ATOM 683 N N . ARG A 1 89 ? 21.186 3.863 -16.682 1.00 93.38 89 ARG A N 1
ATOM 684 C CA . ARG A 1 89 ? 22.448 4.362 -16.098 1.00 93.38 89 ARG A CA 1
ATOM 685 C C . ARG A 1 89 ? 23.666 3.570 -16.570 1.00 93.38 89 ARG A C 1
ATOM 687 O O . ARG A 1 89 ? 24.630 4.171 -17.017 1.00 93.38 89 ARG A O 1
ATOM 694 N N . LYS A 1 90 ? 23.573 2.236 -16.561 1.00 92.94 90 LYS A N 1
ATOM 695 C CA . LYS A 1 90 ? 24.648 1.348 -17.033 1.00 92.94 90 LYS A CA 1
ATOM 696 C C . LYS A 1 90 ? 24.974 1.503 -18.520 1.00 92.94 90 LYS A C 1
ATOM 698 O O . LYS A 1 90 ? 26.043 1.096 -18.943 1.00 92.94 90 LYS A O 1
ATOM 703 N N . ARG A 1 91 ? 24.043 2.011 -19.335 1.00 89.81 91 ARG A N 1
ATOM 704 C CA . ARG A 1 91 ? 24.245 2.192 -20.782 1.00 89.81 91 ARG A CA 1
ATOM 705 C C . ARG A 1 91 ? 25.128 3.402 -21.109 1.00 89.81 91 ARG A C 1
ATOM 707 O O . ARG A 1 91 ? 25.664 3.460 -22.211 1.00 89.81 91 ARG A O 1
ATOM 714 N N . TYR A 1 92 ? 25.216 4.366 -20.195 1.00 86.31 92 TYR A N 1
ATOM 715 C CA . TYR A 1 92 ? 25.972 5.612 -20.367 1.00 86.31 92 TYR A CA 1
ATOM 716 C C . TYR A 1 92 ? 27.260 5.663 -19.525 1.00 86.31 92 TYR A C 1
ATOM 718 O O . TYR A 1 92 ? 27.923 6.699 -19.518 1.00 86.31 92 TYR A O 1
ATOM 726 N N . GLU A 1 93 ? 27.586 4.575 -18.821 1.00 79.88 93 GLU A N 1
ATOM 727 C CA . GLU A 1 93 ? 28.886 4.320 -18.176 1.00 79.88 93 GLU A CA 1
ATOM 728 C C . GLU A 1 93 ? 29.835 3.627 -19.163 1.00 79.88 93 GLU A C 1
ATOM 730 O O . GLU A 1 93 ? 31.029 3.998 -19.176 1.00 79.88 93 GLU A O 1
#